Protein AF-A0A3E0G3W2-F1 (afdb_monomer_lite)

Secondary structure (DSSP, 8-state):
----------HHHHHHHHHHHHHHHHHHHHHHHHHHHHTTHHHHHHHHHHHHHHHHHHHHHHHHHH---SSHHHHHHHHHHTT-HHHHHHHHHHHHHHHHHHHHHHHT-

InterPro domains:
  IPR004841 Amino acid permease/SLC12A domain [PF00324] (14-109)

Organism: NCBI:txid1045776

Radius of gyration: 17.48 Å; chains: 1; bounding box: 50×32×47 Å

Structure (mmCIF, N/CA/C/O backbone):
data_AF-A0A3E0G3W2-F1
#
_entry.id   AF-A0A3E0G3W2-F1
#
loop_
_atom_site.group_PDB
_atom_site.id
_atom_site.type_symbol
_atom_site.label_atom_id
_atom_site.label_alt_id
_atom_site.label_comp_id
_atom_site.label_asym_id
_atom_site.label_entity_id
_atom_site.label_seq_id
_atom_site.pdbx_PDB_ins_code
_atom_site.Cartn_x
_atom_site.Cartn_y
_atom_site.Cartn_z
_atom_site.occupancy
_atom_site.B_iso_or_equiv
_atom_site.auth_seq_id
_atom_site.auth_comp_id
_atom_site.auth_asym_id
_atom_site.auth_atom_id
_atom_site.pdbx_PDB_model_num
ATOM 1 N N . MET A 1 1 ? 31.262 -1.899 -21.763 1.00 39.69 1 MET A N 1
ATOM 2 C CA . MET A 1 1 ? 30.064 -2.675 -21.377 1.00 39.69 1 MET A CA 1
ATOM 3 C C . MET A 1 1 ? 29.925 -2.551 -19.867 1.00 39.69 1 MET A C 1
ATOM 5 O O . MET A 1 1 ? 30.738 -3.160 -19.190 1.00 39.69 1 MET A O 1
ATOM 9 N N . PRO A 1 2 ? 29.044 -1.708 -19.306 1.00 46.97 2 PRO A N 1
ATOM 10 C CA . PRO A 1 2 ? 28.934 -1.631 -17.857 1.00 46.97 2 PRO A CA 1
ATOM 11 C C . PRO A 1 2 ? 28.135 -2.835 -17.357 1.00 46.97 2 PRO A C 1
ATOM 13 O O . PRO A 1 2 ? 26.959 -3.002 -17.671 1.00 46.97 2 PRO A O 1
ATOM 16 N N . HIS A 1 3 ? 28.809 -3.696 -16.604 1.00 48.78 3 HIS A N 1
ATOM 17 C CA . HIS A 1 3 ? 28.230 -4.827 -15.889 1.00 48.78 3 HIS A CA 1
ATOM 18 C C . HIS A 1 3 ? 27.481 -4.275 -14.669 1.00 48.78 3 HIS A C 1
ATOM 20 O O . HIS A 1 3 ? 28.005 -4.230 -13.559 1.00 48.78 3 HIS A O 1
ATOM 26 N N . GLY A 1 4 ? 26.271 -3.762 -14.885 1.00 43.81 4 GLY A N 1
ATOM 27 C CA . GLY A 1 4 ? 25.373 -3.422 -13.791 1.00 43.81 4 GLY A CA 1
ATOM 28 C C . GLY A 1 4 ? 24.823 -4.716 -13.211 1.00 43.81 4 GLY A C 1
ATOM 29 O O . GLY A 1 4 ? 24.019 -5.376 -13.867 1.00 43.81 4 GLY A O 1
ATOM 30 N N . LEU A 1 5 ? 25.253 -5.105 -12.009 1.00 53.09 5 LEU A N 1
ATOM 31 C CA . LEU A 1 5 ? 24.553 -6.129 -11.236 1.00 53.09 5 LEU A CA 1
ATOM 32 C C . LEU A 1 5 ? 23.165 -5.584 -10.875 1.00 53.09 5 LEU A C 1
ATOM 34 O O . LEU A 1 5 ? 22.947 -5.058 -9.786 1.00 53.09 5 LEU A O 1
ATOM 38 N N . ALA A 1 6 ? 22.217 -5.702 -11.801 1.00 59.34 6 ALA A N 1
ATOM 39 C CA . ALA A 1 6 ? 20.811 -5.683 -11.459 1.00 59.34 6 ALA A CA 1
ATOM 40 C C . ALA A 1 6 ? 20.597 -6.904 -10.562 1.00 59.34 6 ALA A C 1
ATOM 42 O O . ALA A 1 6 ? 20.596 -8.038 -11.042 1.00 59.34 6 ALA A O 1
ATOM 43 N N . GLY A 1 7 ? 20.513 -6.684 -9.249 1.00 59.12 7 GLY A N 1
ATOM 44 C CA . GLY A 1 7 ? 20.085 -7.714 -8.316 1.00 59.12 7 GLY A CA 1
ATOM 45 C C . GLY A 1 7 ? 18.689 -8.151 -8.733 1.00 59.12 7 GLY A C 1
ATOM 46 O O . GLY A 1 7 ? 17.712 -7.475 -8.426 1.00 59.12 7 GLY A O 1
ATOM 47 N N . GLN A 1 8 ? 18.600 -9.226 -9.514 1.00 72.31 8 GLN A N 1
ATOM 48 C CA . GLN A 1 8 ? 17.324 -9.781 -9.932 1.00 72.31 8 GLN A CA 1
ATOM 49 C C . GLN A 1 8 ? 16.636 -10.291 -8.671 1.00 72.31 8 GLN A C 1
ATOM 51 O O . GLN A 1 8 ? 17.065 -11.273 -8.065 1.00 72.31 8 GLN A O 1
ATOM 56 N N . LEU A 1 9 ? 15.597 -9.575 -8.246 1.00 77.31 9 LEU A N 1
ATOM 57 C CA . LEU A 1 9 ? 14.736 -10.024 -7.169 1.00 77.31 9 LEU A CA 1
ATOM 58 C C . LEU A 1 9 ? 14.037 -11.299 -7.630 1.00 77.31 9 LEU A C 1
ATOM 60 O O . LEU A 1 9 ? 13.444 -11.349 -8.708 1.00 77.31 9 LEU A O 1
ATOM 64 N N . ASN A 1 10 ? 14.101 -12.337 -6.804 1.00 87.75 10 ASN A N 1
ATOM 65 C CA . ASN A 1 10 ? 13.348 -13.557 -7.050 1.00 87.75 10 ASN A CA 1
ATOM 66 C C . ASN A 1 10 ? 11.844 -13.221 -7.058 1.00 87.75 10 ASN A C 1
ATOM 68 O O . ASN A 1 10 ? 11.397 -12.378 -6.277 1.00 87.75 10 ASN A O 1
ATOM 72 N N . SER A 1 11 ? 11.043 -13.907 -7.877 1.00 85.75 11 SER A N 1
ATOM 73 C CA . SER A 1 11 ? 9.580 -13.748 -7.926 1.00 85.75 11 SER A CA 1
ATOM 74 C C . SER A 1 11 ? 8.928 -13.773 -6.539 1.00 85.75 11 SER A C 1
ATOM 76 O O . SER A 1 11 ? 7.988 -13.025 -6.280 1.00 85.75 11 SER A O 1
ATOM 78 N N . ARG A 1 12 ? 9.471 -14.567 -5.605 1.00 90.25 12 ARG A N 1
ATOM 79 C CA . ARG A 1 12 ? 9.020 -14.589 -4.208 1.00 90.25 12 ARG A CA 1
ATOM 80 C C . ARG A 1 12 ? 9.307 -13.279 -3.467 1.00 90.25 12 ARG A C 1
ATOM 82 O O . ARG A 1 12 ? 8.462 -12.827 -2.705 1.00 90.25 12 ARG A O 1
ATOM 89 N N . GLN A 1 13 ? 10.476 -12.674 -3.664 1.00 91.06 13 GLN A N 1
ATOM 90 C CA . GLN A 1 13 ? 10.824 -11.389 -3.046 1.00 91.06 13 GLN A CA 1
ATOM 91 C C . GLN A 1 13 ? 9.943 -10.268 -3.599 1.00 91.06 13 GLN A C 1
ATOM 93 O O . GLN A 1 13 ? 9.449 -9.451 -2.829 1.00 91.06 13 GLN A O 1
ATOM 98 N N . LEU A 1 14 ? 9.676 -10.281 -4.907 1.00 87.06 14 LEU A N 1
ATOM 99 C CA . LEU A 1 14 ? 8.770 -9.322 -5.534 1.00 87.06 14 LEU A CA 1
ATOM 100 C C . LEU A 1 14 ? 7.334 -9.456 -4.999 1.00 87.06 14 LEU A C 1
ATOM 102 O O . LEU A 1 14 ? 6.711 -8.455 -4.654 1.00 87.06 14 LEU A O 1
ATOM 106 N N . ALA A 1 15 ? 6.836 -10.688 -4.847 1.00 88.75 15 ALA A N 1
ATOM 107 C CA . ALA A 1 15 ? 5.532 -10.941 -4.236 1.00 88.75 15 ALA A CA 1
ATOM 108 C C . ALA A 1 15 ? 5.474 -10.467 -2.774 1.00 88.75 15 ALA A C 1
ATOM 110 O O . ALA A 1 15 ? 4.497 -9.843 -2.374 1.00 88.75 15 ALA A O 1
ATOM 111 N N . MET A 1 16 ? 6.531 -10.702 -1.988 1.00 90.19 16 MET A N 1
ATOM 112 C CA . MET A 1 16 ? 6.611 -10.223 -0.603 1.00 90.19 16 MET A CA 1
ATOM 113 C C . MET A 1 16 ? 6.589 -8.694 -0.509 1.00 90.19 16 MET A C 1
ATOM 115 O O . MET A 1 16 ? 5.935 -8.161 0.382 1.00 90.19 16 MET A O 1
ATOM 119 N N . ILE A 1 17 ? 7.250 -7.987 -1.432 1.00 88.81 17 ILE A N 1
ATOM 120 C CA . ILE A 1 17 ? 7.198 -6.518 -1.507 1.00 88.81 17 ILE A CA 1
ATOM 121 C C . ILE A 1 17 ? 5.770 -6.052 -1.812 1.00 88.81 17 ILE A C 1
ATOM 123 O O . ILE A 1 17 ? 5.257 -5.168 -1.129 1.00 88.81 17 ILE A O 1
ATOM 127 N N . GLY A 1 18 ? 5.103 -6.680 -2.787 1.00 86.44 18 GLY A N 1
ATOM 128 C CA . GLY A 1 18 ? 3.717 -6.354 -3.135 1.00 86.44 18 GLY A CA 1
ATOM 129 C C . GLY A 1 18 ? 2.739 -6.597 -1.982 1.00 86.44 18 GLY A C 1
ATOM 130 O O . GLY A 1 18 ? 1.913 -5.738 -1.680 1.00 86.44 18 GLY A O 1
ATOM 131 N N . ILE A 1 19 ? 2.867 -7.733 -1.290 1.00 88.94 19 ILE A N 1
ATOM 132 C CA . ILE A 1 19 ? 2.045 -8.062 -0.116 1.00 88.94 19 ILE A CA 1
ATOM 133 C C . ILE A 1 19 ? 2.320 -7.079 1.030 1.00 88.94 19 ILE A C 1
ATOM 135 O O . ILE A 1 19 ? 1.378 -6.598 1.655 1.00 88.94 19 ILE A O 1
ATOM 139 N N . GLY A 1 20 ? 3.589 -6.747 1.285 1.00 86.88 20 GLY A N 1
ATOM 140 C CA . GLY A 1 20 ? 3.976 -5.777 2.311 1.00 86.88 20 GLY A CA 1
ATOM 141 C C . GLY A 1 20 ? 3.370 -4.394 2.066 1.00 86.88 20 GLY A C 1
ATOM 142 O O . GLY A 1 20 ? 2.782 -3.819 2.981 1.00 86.88 20 GLY A O 1
ATOM 143 N N . GLY A 1 21 ? 3.430 -3.907 0.823 1.00 82.62 21 GLY A N 1
ATOM 144 C CA . GLY A 1 21 ? 2.808 -2.640 0.430 1.00 82.62 21 GLY A CA 1
ATOM 145 C C . GLY A 1 21 ? 1.278 -2.660 0.524 1.00 82.62 21 GLY A C 1
ATOM 146 O O . GLY A 1 21 ? 0.681 -1.701 1.002 1.00 82.62 21 GLY A O 1
ATOM 147 N N . ALA A 1 22 ? 0.633 -3.765 0.131 1.00 83.50 22 ALA A N 1
ATOM 148 C CA . ALA A 1 22 ? -0.824 -3.901 0.209 1.00 83.50 22 ALA A CA 1
ATOM 149 C C . ALA A 1 22 ? -1.346 -3.950 1.656 1.00 83.50 22 ALA A C 1
ATOM 151 O O . ALA A 1 22 ? -2.415 -3.413 1.946 1.00 83.50 22 ALA A O 1
ATOM 152 N N . ILE A 1 23 ? -0.605 -4.592 2.564 1.00 86.00 23 ILE A N 1
ATOM 153 C CA . ILE A 1 23 ? -0.985 -4.675 3.977 1.00 86.00 23 ILE A CA 1
ATOM 154 C C . ILE A 1 23 ? -0.755 -3.331 4.683 1.00 86.00 23 ILE A C 1
ATOM 156 O O . ILE A 1 23 ? -1.656 -2.903 5.396 1.00 86.00 23 ILE A O 1
ATOM 160 N N . GLY A 1 24 ? 0.392 -2.676 4.446 1.00 78.50 24 GLY A N 1
ATOM 161 C CA . GLY A 1 24 ? 0.925 -1.457 5.085 1.00 78.50 24 GLY A CA 1
ATOM 162 C C . GLY A 1 24 ? -0.033 -0.548 5.879 1.00 78.50 24 GLY A C 1
ATOM 163 O O . GLY A 1 24 ? -0.666 -0.947 6.856 1.00 78.50 24 GLY A O 1
ATOM 164 N N . THR A 1 25 ? -0.096 0.736 5.531 1.00 75.00 25 THR A N 1
ATOM 165 C CA . THR A 1 25 ? -0.984 1.694 6.220 1.00 75.00 25 THR A CA 1
ATOM 166 C C . THR A 1 25 ? -2.434 1.645 5.755 1.00 75.00 25 THR A C 1
ATOM 168 O O . THR A 1 25 ? -3.316 2.216 6.400 1.00 75.00 25 THR A O 1
ATOM 171 N N . GLY A 1 26 ? -2.699 0.931 4.661 1.00 73.38 26 GLY A N 1
ATOM 172 C CA . GLY A 1 26 ? -4.040 0.751 4.120 1.00 73.38 26 GLY A CA 1
ATOM 173 C C . GLY A 1 26 ? -4.899 -0.193 4.956 1.00 73.38 26 GLY A C 1
ATOM 174 O O . GLY A 1 26 ? -6.070 0.103 5.185 1.00 73.38 26 GLY A O 1
ATOM 175 N N . LEU A 1 27 ? -4.347 -1.314 5.438 1.00 82.00 27 LEU A N 1
ATOM 176 C CA . LEU A 1 27 ? -5.140 -2.301 6.169 1.00 82.00 27 LEU A CA 1
ATOM 177 C C . LEU A 1 27 ? -5.259 -1.953 7.654 1.00 82.00 27 LEU A C 1
ATOM 179 O O . LEU A 1 27 ? -6.370 -1.942 8.161 1.00 82.00 27 LEU A O 1
ATOM 183 N N . PHE A 1 28 ? -4.173 -1.636 8.364 1.00 79.62 28 PHE A N 1
ATOM 184 C CA . PHE A 1 28 ? -4.242 -1.511 9.830 1.00 79.62 28 PHE A CA 1
ATOM 185 C C . PHE A 1 28 ? -4.734 -0.138 10.336 1.00 79.62 28 PHE A C 1
ATOM 187 O O . PHE A 1 28 ? -5.794 -0.100 10.974 1.00 79.62 28 PHE A O 1
ATOM 194 N N . PRO A 1 29 ? -4.069 1.001 10.049 1.00 79.06 29 PRO A N 1
ATOM 195 C CA . PRO A 1 29 ? -4.612 2.319 10.393 1.00 79.06 29 PRO A CA 1
ATOM 196 C C . PRO A 1 29 ? -5.954 2.583 9.700 1.00 79.06 29 PRO A C 1
ATOM 198 O O . PRO A 1 29 ? -6.910 3.021 10.340 1.00 79.06 29 PRO A O 1
ATOM 201 N N . GLY A 1 30 ? -6.036 2.257 8.404 1.00 77.00 30 GLY A N 1
ATOM 202 C CA . GLY A 1 30 ? -7.232 2.455 7.585 1.00 77.00 30 GLY A CA 1
ATOM 203 C C . GLY A 1 30 ? -8.446 1.669 8.084 1.00 77.00 30 GLY A C 1
ATOM 204 O O . GLY A 1 30 ? -9.511 2.260 8.273 1.00 77.00 30 GLY A O 1
ATOM 205 N N . SER A 1 31 ? -8.298 0.368 8.381 1.00 83.00 31 SER A N 1
ATOM 206 C CA . SER A 1 31 ? -9.421 -0.422 8.913 1.00 83.00 31 SER A CA 1
ATOM 207 C C . SER A 1 31 ? -9.841 0.030 10.299 1.00 83.00 31 SER A C 1
ATOM 209 O O . SER A 1 31 ? -11.027 -0.019 10.596 1.00 83.00 31 SER A O 1
ATOM 211 N N . THR A 1 32 ? -8.916 0.479 11.150 1.00 79.75 32 THR A N 1
ATOM 212 C CA . THR A 1 32 ? -9.272 0.928 12.506 1.00 79.75 32 THR A CA 1
ATOM 213 C C . THR A 1 32 ? -10.259 2.098 12.443 1.00 79.75 32 THR A C 1
ATOM 215 O O . THR A 1 32 ? -11.296 2.068 13.106 1.00 79.75 32 THR A O 1
ATOM 218 N N . LEU A 1 33 ? -9.990 3.071 11.566 1.00 79.06 33 LEU A N 1
ATOM 219 C CA . LEU A 1 33 ? -10.869 4.218 11.306 1.00 79.06 33 LEU A CA 1
ATOM 220 C C . LEU A 1 33 ? -12.162 3.825 10.574 1.00 79.06 33 LEU A C 1
ATOM 222 O O . LEU A 1 33 ? -13.241 4.343 10.864 1.00 79.06 33 LEU A O 1
ATOM 226 N N . ALA A 1 34 ? -12.075 2.913 9.605 1.00 81.62 34 ALA A N 1
ATOM 227 C CA . ALA A 1 34 ? -13.242 2.475 8.846 1.00 81.62 34 ALA A CA 1
ATOM 228 C C . ALA A 1 34 ? -14.212 1.657 9.715 1.00 81.62 34 ALA A C 1
ATOM 230 O O . ALA A 1 34 ? -15.420 1.885 9.683 1.00 81.62 34 ALA A O 1
ATOM 231 N N . ILE A 1 35 ? -13.699 0.742 10.541 1.00 85.31 35 ILE A N 1
ATOM 232 C CA . ILE A 1 35 ? -14.493 -0.086 11.456 1.00 85.31 35 ILE A CA 1
ATOM 233 C C . ILE A 1 35 ? -15.122 0.775 12.554 1.00 85.31 35 ILE A C 1
ATOM 235 O O . ILE A 1 35 ? -16.300 0.567 12.847 1.00 85.31 35 ILE A O 1
ATOM 239 N N . SER A 1 36 ? -14.404 1.758 13.119 1.00 82.19 36 SER A N 1
ATOM 240 C CA . SER A 1 36 ? -14.980 2.649 14.139 1.00 82.19 36 SER A CA 1
ATOM 241 C C . SER A 1 36 ? -16.169 3.453 13.611 1.00 82.19 36 SER A C 1
ATOM 243 O O . SER A 1 36 ? -17.103 3.722 14.361 1.00 82.19 36 SER A O 1
ATOM 245 N N . ASN A 1 37 ? -16.145 3.816 12.325 1.00 81.00 37 ASN A N 1
ATOM 246 C CA . ASN A 1 37 ? -17.171 4.663 11.721 1.00 81.00 37 ASN A CA 1
ATOM 247 C C . ASN A 1 37 ? -18.322 3.871 11.081 1.00 81.00 37 ASN A C 1
ATOM 249 O O . ASN A 1 37 ? -19.471 4.293 11.179 1.00 81.00 37 ASN A O 1
ATOM 253 N N . ALA A 1 38 ? -18.036 2.752 10.408 1.00 80.38 38 ALA A N 1
ATOM 254 C CA . ALA A 1 38 ? -19.005 2.031 9.573 1.00 80.38 38 ALA A CA 1
ATOM 255 C C . ALA A 1 38 ? -19.335 0.604 10.059 1.00 80.38 38 ALA A C 1
ATOM 257 O O . ALA A 1 38 ? -20.254 -0.029 9.530 1.00 80.38 38 ALA A O 1
ATOM 258 N N . GLY A 1 39 ? -18.625 0.073 11.060 1.00 81.75 39 GLY A N 1
ATOM 259 C CA . GLY A 1 39 ? -18.872 -1.268 11.597 1.00 81.75 39 GLY A CA 1
ATOM 260 C C . GLY A 1 39 ? -18.751 -2.370 10.534 1.00 81.75 39 GLY A C 1
ATOM 261 O O . GLY A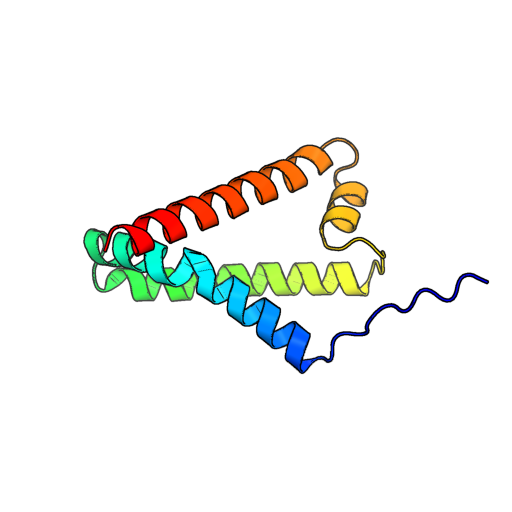 1 39 ? -17.791 -2.406 9.764 1.00 81.75 39 GLY A O 1
ATOM 262 N N . LEU A 1 40 ? -19.727 -3.285 10.471 1.00 83.69 40 LEU A N 1
ATOM 263 C CA . LEU A 1 40 ? -19.693 -4.451 9.572 1.00 83.69 40 LEU A CA 1
ATOM 264 C C . LEU A 1 40 ? -19.729 -4.074 8.075 1.00 83.69 40 LEU A C 1
ATOM 266 O O . LEU A 1 40 ? -19.253 -4.840 7.234 1.00 83.69 40 LEU A O 1
ATOM 270 N N . ALA A 1 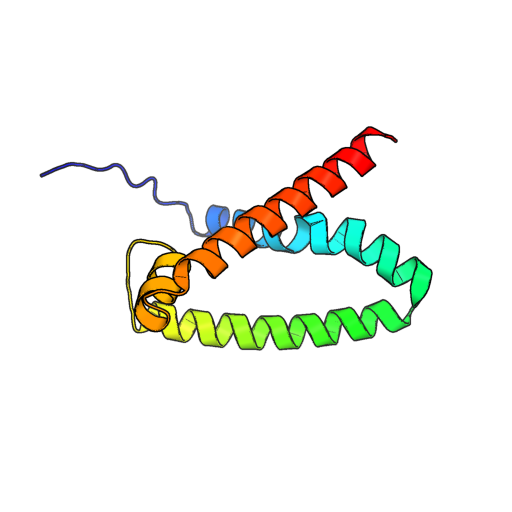41 ? -20.235 -2.882 7.732 1.00 86.56 41 ALA A N 1
ATOM 271 C CA . ALA A 1 41 ? -20.281 -2.393 6.352 1.00 86.56 41 ALA A CA 1
ATOM 272 C C . ALA A 1 41 ? -18.880 -2.207 5.734 1.00 86.56 41 ALA A C 1
ATOM 274 O O . ALA A 1 41 ? -18.729 -2.269 4.512 1.00 86.56 41 ALA A O 1
ATOM 275 N N . THR A 1 42 ? -17.842 -2.068 6.563 1.00 87.25 42 THR A N 1
ATOM 276 C CA . THR A 1 42 ? -16.440 -1.961 6.132 1.00 87.25 42 THR A CA 1
ATOM 277 C C . THR A 1 42 ? -15.979 -3.176 5.328 1.00 87.25 42 THR A C 1
ATOM 279 O O . THR A 1 42 ? -15.208 -3.024 4.385 1.00 87.25 42 THR A O 1
ATOM 282 N N . ILE A 1 43 ? -16.492 -4.376 5.622 1.00 87.62 43 ILE A N 1
ATOM 283 C CA . ILE A 1 43 ? -16.138 -5.596 4.877 1.00 87.62 43 ILE A CA 1
ATOM 284 C C . ILE A 1 43 ? -16.601 -5.485 3.419 1.00 87.62 43 ILE A C 1
ATOM 286 O O . ILE A 1 43 ? -15.842 -5.781 2.498 1.00 87.62 43 ILE A O 1
ATOM 290 N N . ILE A 1 44 ? -17.830 -5.009 3.204 1.00 89.94 44 ILE A N 1
ATOM 291 C CA . ILE A 1 44 ? -18.395 -4.823 1.861 1.00 89.94 44 ILE A CA 1
ATOM 292 C C . ILE A 1 44 ? -17.593 -3.760 1.102 1.00 89.94 44 ILE A C 1
ATOM 294 O O . ILE A 1 44 ? -17.251 -3.963 -0.063 1.00 89.94 44 ILE A O 1
ATOM 298 N N . ALA A 1 45 ? -17.234 -2.663 1.775 1.00 89.19 45 ALA A N 1
ATOM 299 C CA . ALA A 1 45 ? -16.387 -1.624 1.197 1.00 89.19 45 ALA A CA 1
ATOM 300 C C . ALA A 1 45 ? -15.003 -2.165 0.790 1.00 89.19 45 ALA A C 1
ATOM 302 O O . ALA A 1 45 ? -14.540 -1.866 -0.310 1.00 89.19 45 ALA A O 1
ATOM 303 N N . TYR A 1 46 ? -14.374 -3.011 1.614 1.00 88.25 46 TYR A N 1
ATOM 304 C CA . TYR A 1 46 ? -13.095 -3.653 1.285 1.00 88.25 46 TYR A CA 1
ATOM 305 C C . TYR A 1 46 ? -13.193 -4.564 0.062 1.00 88.25 46 TYR A C 1
ATOM 307 O O . TYR A 1 46 ? -12.320 -4.511 -0.803 1.00 88.25 46 TYR A O 1
ATOM 315 N N . VAL A 1 47 ? -14.251 -5.373 -0.042 1.00 91.50 47 VAL A N 1
ATOM 316 C CA . VAL A 1 47 ? -14.462 -6.249 -1.206 1.00 91.50 47 VAL A CA 1
ATOM 317 C C . VAL A 1 47 ? -14.641 -5.420 -2.480 1.00 91.50 47 VAL A C 1
ATOM 319 O O . VAL A 1 47 ? -14.006 -5.711 -3.494 1.00 91.50 47 VAL A O 1
ATOM 322 N N . LEU A 1 48 ? -15.449 -4.359 -2.429 1.00 93.25 48 LEU A N 1
ATOM 323 C CA . LEU A 1 48 ? -15.678 -3.479 -3.578 1.00 93.25 48 LEU A CA 1
ATOM 324 C C . LEU A 1 48 ? -14.406 -2.730 -3.997 1.00 93.25 48 LEU A C 1
ATOM 326 O O . LEU A 1 48 ? -14.051 -2.754 -5.175 1.00 93.25 48 LEU A O 1
ATOM 330 N N . CYS A 1 49 ? -13.683 -2.122 -3.052 1.00 90.62 49 CYS A N 1
ATOM 331 C CA . CYS A 1 49 ? -12.399 -1.476 -3.340 1.00 90.62 49 CYS A CA 1
ATOM 332 C C . CYS A 1 49 ? -11.371 -2.471 -3.886 1.00 90.62 49 CYS A C 1
ATOM 334 O O . CYS A 1 49 ? -10.655 -2.146 -4.830 1.00 90.62 49 CYS A O 1
ATOM 336 N N . GLY A 1 50 ? -11.318 -3.687 -3.337 1.00 90.81 50 GLY A N 1
ATOM 337 C CA . GLY A 1 50 ? -10.440 -4.750 -3.820 1.00 90.81 50 GLY A CA 1
ATOM 338 C C . GLY A 1 50 ? -10.733 -5.131 -5.271 1.00 90.81 50 GLY A C 1
ATOM 339 O O . GLY A 1 50 ? -9.806 -5.243 -6.068 1.00 90.81 50 GLY A O 1
ATOM 340 N N . LEU A 1 51 ? -12.008 -5.255 -5.650 1.00 95.44 51 LEU A N 1
ATOM 341 C CA . LEU A 1 51 ? -12.399 -5.519 -7.040 1.00 95.44 51 LEU A CA 1
ATOM 342 C C . LEU A 1 51 ? -11.970 -4.392 -7.985 1.00 95.44 51 LEU A C 1
ATOM 344 O O . LEU A 1 51 ? -11.412 -4.665 -9.046 1.00 95.44 51 LEU A O 1
ATOM 348 N N . VAL A 1 52 ? -12.177 -3.134 -7.593 1.00 94.94 52 VAL A N 1
ATOM 349 C CA . VAL A 1 52 ? -11.733 -1.981 -8.393 1.00 94.94 52 VAL A CA 1
ATOM 350 C C . VAL A 1 52 ? -10.207 -1.967 -8.526 1.00 94.94 52 VAL A C 1
ATOM 352 O O . VAL A 1 52 ? -9.686 -1.791 -9.627 1.00 94.94 52 VAL A O 1
ATOM 355 N N . ALA A 1 53 ? -9.482 -2.217 -7.434 1.00 91.12 53 ALA A N 1
ATOM 356 C CA . ALA A 1 53 ? -8.024 -2.293 -7.439 1.00 91.12 53 ALA A CA 1
ATOM 357 C C . ALA A 1 53 ? -7.505 -3.425 -8.339 1.00 91.12 53 ALA A C 1
ATOM 359 O O . ALA A 1 53 ? -6.521 -3.226 -9.049 1.00 91.12 53 ALA A O 1
ATOM 360 N N . LEU A 1 54 ? -8.183 -4.580 -8.367 1.00 93.00 54 LEU A N 1
ATOM 361 C CA . LEU A 1 54 ? -7.861 -5.666 -9.293 1.00 93.00 54 LEU A CA 1
ATOM 362 C C . LEU A 1 54 ? -8.009 -5.206 -10.743 1.00 93.00 54 LEU A C 1
ATOM 364 O O . LEU A 1 54 ? -7.074 -5.377 -11.515 1.00 93.00 54 LEU A O 1
ATOM 368 N N . VAL A 1 55 ? -9.128 -4.577 -11.110 1.00 95.44 55 VAL A N 1
ATOM 369 C CA . VAL A 1 55 ? -9.339 -4.081 -12.484 1.00 95.44 55 VAL A CA 1
ATOM 370 C C . VAL A 1 55 ? -8.240 -3.096 -12.896 1.00 95.44 55 VAL A C 1
ATOM 372 O O . VAL A 1 55 ? -7.698 -3.204 -13.995 1.00 95.44 55 VAL A O 1
ATOM 375 N N . ILE A 1 56 ? -7.854 -2.181 -12.003 1.00 91.94 56 ILE A N 1
ATOM 376 C CA . ILE A 1 56 ? -6.762 -1.230 -12.258 1.00 91.94 56 ILE A CA 1
ATOM 377 C C . ILE A 1 56 ? -5.423 -1.964 -12.420 1.00 91.94 56 ILE A C 1
ATOM 379 O O . ILE A 1 56 ? -4.676 -1.673 -13.351 1.00 91.94 56 ILE A O 1
ATOM 383 N N . ALA A 1 57 ? -5.118 -2.931 -11.551 1.00 90.06 57 ALA A N 1
ATOM 384 C CA . ALA A 1 57 ? -3.889 -3.717 -11.635 1.00 90.06 57 ALA A CA 1
ATOM 385 C C . ALA A 1 57 ? -3.809 -4.524 -12.940 1.00 90.06 57 ALA A C 1
ATOM 387 O O . ALA A 1 57 ? -2.747 -4.575 -13.556 1.00 90.06 57 ALA A O 1
ATOM 388 N N . TRP A 1 58 ? -4.926 -5.097 -13.394 1.00 91.88 58 TRP A N 1
ATOM 389 C CA . TRP A 1 58 ? -5.018 -5.784 -14.684 1.00 91.88 58 TRP A CA 1
ATOM 390 C C . TRP A 1 58 ? -4.708 -4.839 -15.850 1.00 91.88 58 TRP A C 1
ATOM 392 O O . TRP A 1 58 ? -3.843 -5.150 -16.667 1.00 91.88 58 TRP A O 1
ATOM 402 N N . ALA A 1 59 ? -5.323 -3.653 -15.877 1.00 90.06 59 ALA A N 1
ATOM 403 C CA . ALA A 1 59 ? -5.042 -2.647 -16.902 1.00 90.06 59 ALA A CA 1
ATOM 404 C C . ALA A 1 59 ? -3.570 -2.188 -16.885 1.00 90.06 59 ALA A C 1
ATOM 406 O O . ALA A 1 59 ? -2.951 -2.017 -17.934 1.00 90.06 59 ALA A O 1
ATOM 407 N N . LEU A 1 60 ? -2.977 -2.032 -15.697 1.00 86.12 60 LEU A N 1
ATOM 408 C CA . LEU A 1 60 ? -1.560 -1.687 -15.555 1.00 86.12 60 LEU A CA 1
ATOM 409 C C . LEU A 1 60 ? -0.642 -2.794 -16.082 1.00 86.12 60 LEU A C 1
ATOM 411 O O . LEU A 1 60 ? 0.355 -2.493 -16.737 1.00 86.12 60 LEU A O 1
ATOM 415 N N . VAL A 1 61 ? -0.966 -4.063 -15.826 1.00 86.81 61 VAL A N 1
ATOM 416 C CA . VAL A 1 61 ? -0.195 -5.198 -16.352 1.00 86.81 61 VAL A CA 1
ATOM 417 C C . VAL A 1 61 ? -0.240 -5.220 -17.878 1.00 86.81 61 VAL A C 1
ATOM 419 O O . VAL A 1 61 ? 0.808 -5.390 -18.498 1.00 86.81 61 VAL A O 1
ATOM 422 N N . GLU A 1 62 ? -1.403 -4.985 -18.490 1.00 88.69 62 GLU A N 1
ATOM 423 C CA . GLU A 1 62 ? -1.512 -4.886 -19.951 1.00 88.69 62 GLU A CA 1
ATOM 424 C C . GLU A 1 62 ? -0.601 -3.784 -20.513 1.00 88.69 62 GLU A C 1
ATOM 426 O O . GLU A 1 62 ? 0.138 -4.024 -21.469 1.00 88.69 62 GLU A O 1
ATOM 431 N N . MET A 1 63 ? -0.560 -2.608 -19.877 1.00 86.06 63 MET A N 1
ATOM 432 C CA . MET A 1 63 ? 0.333 -1.516 -20.287 1.00 86.06 63 MET A CA 1
ATOM 433 C C . MET A 1 63 ? 1.818 -1.881 -20.152 1.00 86.06 63 MET A C 1
ATOM 435 O O . MET A 1 63 ? 2.603 -1.594 -21.056 1.00 86.06 63 MET A O 1
ATOM 439 N N . VAL A 1 64 ? 2.207 -2.541 -19.057 1.00 83.81 64 VAL A N 1
ATOM 440 C CA . VAL A 1 64 ? 3.596 -2.979 -18.818 1.00 83.81 64 VAL A CA 1
ATOM 441 C C . VAL A 1 64 ? 4.040 -4.023 -19.847 1.00 83.81 64 VAL A C 1
ATOM 443 O O . VAL A 1 64 ? 5.185 -3.993 -20.295 1.00 83.81 64 VAL A O 1
ATOM 446 N N . VAL A 1 65 ? 3.145 -4.930 -20.253 1.00 84.12 65 VAL A N 1
ATOM 447 C CA . VAL A 1 65 ? 3.444 -5.947 -21.275 1.00 84.12 65 VAL A CA 1
ATOM 448 C C . VAL A 1 65 ? 3.689 -5.305 -22.642 1.00 84.12 65 VAL A C 1
ATOM 450 O O . VAL A 1 65 ? 4.589 -5.735 -23.365 1.00 84.12 65 VAL A O 1
ATOM 453 N N . VAL A 1 66 ? 2.920 -4.273 -23.001 1.00 83.31 66 VAL A N 1
ATOM 454 C CA . VAL A 1 66 ? 3.055 -3.593 -24.299 1.00 83.31 66 VAL A CA 1
ATOM 455 C C . VAL A 1 66 ? 4.238 -2.616 -24.304 1.00 83.31 66 VAL A C 1
ATOM 457 O O . VAL A 1 66 ? 4.875 -2.434 -25.345 1.00 83.31 66 VAL A O 1
ATOM 460 N N . HIS A 1 67 ? 4.554 -1.966 -23.180 1.00 76.75 67 HIS A N 1
ATOM 461 C CA . HIS A 1 67 ? 5.610 -0.951 -23.072 1.00 76.75 67 HIS A CA 1
ATOM 462 C C . HIS A 1 67 ? 6.627 -1.320 -21.989 1.00 76.75 67 HIS A C 1
ATOM 464 O O . HIS A 1 67 ? 6.498 -0.958 -20.819 1.00 76.75 67 HIS A O 1
ATOM 470 N N . HIS A 1 68 ? 7.683 -2.021 -22.405 1.00 68.94 68 HIS A N 1
ATOM 471 C CA . HIS A 1 68 ? 8.749 -2.470 -21.515 1.00 68.94 68 HIS A CA 1
ATOM 472 C C . HIS A 1 68 ? 9.786 -1.350 -21.306 1.00 68.94 68 HIS A C 1
ATOM 474 O O . HIS A 1 68 ? 10.825 -1.312 -21.965 1.00 68.94 68 HIS A O 1
ATOM 480 N N . GLU A 1 69 ? 9.500 -0.408 -20.405 1.00 68.81 69 GLU A N 1
ATOM 481 C CA . GLU A 1 69 ? 10.435 0.667 -20.045 1.00 68.81 69 GLU A CA 1
ATOM 482 C C . GLU A 1 69 ? 11.101 0.423 -18.682 1.00 68.81 69 GLU A C 1
ATOM 484 O O . GLU A 1 69 ? 10.453 0.121 -17.677 1.00 68.81 69 GLU A O 1
ATOM 489 N N . ALA A 1 70 ? 12.427 0.579 -18.631 1.00 58.41 70 ALA A N 1
ATOM 490 C CA . ALA A 1 70 ? 13.198 0.482 -17.397 1.00 58.41 70 ALA A CA 1
ATOM 491 C C . ALA A 1 70 ? 13.057 1.780 -16.578 1.00 58.41 70 ALA A C 1
ATOM 493 O O . ALA A 1 70 ? 13.874 2.688 -16.697 1.00 58.41 70 ALA A O 1
ATOM 494 N N . GLY A 1 71 ? 12.008 1.879 -15.754 1.00 64.50 71 GLY A N 1
ATOM 495 C CA . GLY A 1 71 ? 11.809 3.050 -14.884 1.00 64.50 71 GLY A CA 1
ATOM 496 C C . GLY A 1 71 ? 10.593 3.014 -13.950 1.00 64.50 71 GLY A C 1
ATOM 497 O O . GLY A 1 71 ? 10.153 4.064 -13.483 1.00 64.50 71 GLY A O 1
ATOM 498 N N . ALA A 1 72 ? 10.063 1.819 -13.655 1.00 70.62 72 ALA A N 1
ATOM 499 C CA . ALA A 1 72 ? 8.836 1.608 -12.875 1.00 7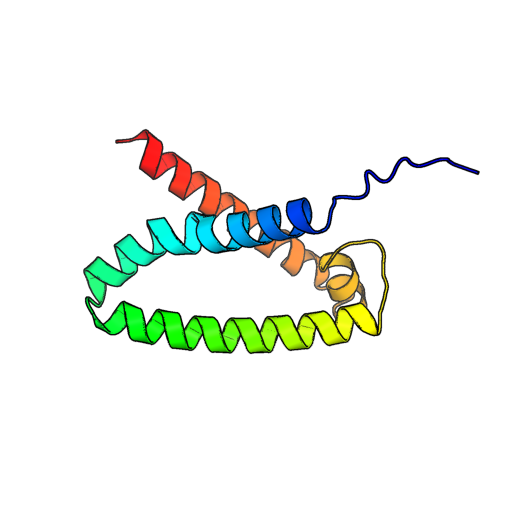0.62 72 ALA A CA 1
ATOM 500 C C . ALA A 1 72 ? 7.608 2.337 -13.467 1.00 70.62 72 ALA A C 1
ATOM 502 O O . ALA A 1 72 ? 7.665 2.916 -14.552 1.00 70.62 72 ALA A O 1
ATOM 503 N N . PHE A 1 73 ? 6.471 2.317 -12.763 1.00 71.12 73 PHE A N 1
ATOM 504 C CA . PHE A 1 73 ? 5.236 2.968 -13.227 1.00 71.12 73 PHE A CA 1
ATOM 505 C C . PHE A 1 73 ? 5.404 4.471 -13.513 1.00 71.12 73 PHE A C 1
ATOM 507 O O . PHE A 1 73 ? 4.667 5.023 -14.323 1.00 71.12 73 PHE A O 1
ATOM 514 N N . GLY A 1 74 ? 6.406 5.120 -12.908 1.00 72.44 74 GLY A N 1
ATOM 515 C CA . GLY A 1 74 ? 6.745 6.519 -13.168 1.00 72.44 74 GLY A CA 1
ATOM 516 C C . GLY A 1 74 ? 7.225 6.786 -14.596 1.00 72.44 74 GLY A C 1
ATOM 517 O O . GLY A 1 74 ? 6.903 7.839 -15.135 1.00 72.44 74 GLY A O 1
ATOM 518 N N . ALA A 1 75 ? 7.925 5.844 -15.239 1.00 73.81 75 ALA A N 1
ATOM 519 C CA . ALA A 1 75 ? 8.328 5.981 -16.644 1.00 73.81 75 ALA A CA 1
ATOM 520 C C . ALA A 1 75 ? 7.127 5.880 -17.593 1.00 73.81 75 ALA A C 1
ATOM 522 O O . ALA A 1 75 ? 6.970 6.710 -18.486 1.00 73.81 75 ALA A O 1
ATOM 523 N N . ILE A 1 76 ? 6.213 4.941 -17.321 1.00 73.62 76 ILE A N 1
ATOM 524 C CA . ILE A 1 76 ? 4.947 4.816 -18.058 1.00 73.62 76 ILE A CA 1
ATOM 525 C C . ILE A 1 76 ? 4.120 6.095 -17.880 1.00 73.62 76 ILE A C 1
ATOM 527 O O . ILE A 1 76 ? 3.659 6.679 -18.859 1.00 73.62 76 ILE A O 1
ATOM 531 N N . ALA A 1 77 ? 3.993 6.586 -16.644 1.00 74.75 77 ALA A N 1
ATOM 532 C CA . ALA A 1 77 ? 3.315 7.843 -16.357 1.00 74.75 77 ALA A CA 1
ATOM 533 C C . ALA A 1 77 ? 3.972 9.015 -17.099 1.00 74.75 77 ALA A C 1
ATOM 535 O O . ALA A 1 77 ? 3.275 9.770 -17.759 1.00 74.75 77 ALA A O 1
ATOM 536 N N . HIS A 1 78 ? 5.299 9.140 -17.074 1.00 72.38 78 HIS A N 1
ATOM 537 C CA . HIS A 1 78 ? 6.011 10.207 -17.777 1.00 72.38 78 HIS A CA 1
ATOM 538 C C . HIS A 1 78 ? 5.819 10.142 -19.295 1.00 72.38 78 HIS A C 1
ATOM 540 O O . HIS A 1 78 ? 5.710 11.181 -19.939 1.00 72.38 78 HIS A O 1
ATOM 546 N N . ARG A 1 79 ? 5.725 8.949 -19.884 1.00 71.81 79 ARG A N 1
ATOM 547 C CA . ARG A 1 79 ? 5.503 8.797 -21.324 1.00 71.81 79 ARG A CA 1
ATOM 548 C C . ARG A 1 79 ? 4.098 9.203 -21.768 1.00 71.81 79 ARG A C 1
ATOM 550 O O . ARG A 1 79 ? 3.946 9.772 -22.843 1.00 71.81 79 ARG A O 1
ATOM 557 N N . TYR A 1 80 ? 3.081 8.908 -20.961 1.00 71.81 80 TYR A N 1
ATOM 558 C CA . TYR A 1 80 ? 1.691 9.244 -21.290 1.00 71.81 80 TYR A CA 1
ATOM 559 C C . TYR A 1 80 ? 1.263 10.634 -20.806 1.00 71.81 80 TYR A C 1
ATOM 561 O O . TYR A 1 80 ? 0.342 11.216 -21.374 1.00 71.81 80 TYR A O 1
ATOM 569 N N . LEU A 1 81 ? 1.904 11.163 -19.762 1.00 73.19 81 LEU A N 1
ATOM 570 C CA . LEU A 1 81 ? 1.522 12.417 -19.103 1.00 73.19 81 LEU A CA 1
ATOM 571 C C . LEU A 1 81 ? 2.518 13.563 -19.339 1.00 73.19 81 LEU A C 1
ATOM 573 O O . LEU A 1 81 ? 2.224 14.680 -18.917 1.00 73.19 81 LEU A O 1
ATOM 577 N N . ASP A 1 82 ? 3.656 13.296 -19.993 1.00 67.19 82 ASP A N 1
ATOM 578 C CA . ASP A 1 82 ? 4.723 14.220 -20.420 1.00 67.19 82 ASP A CA 1
ATOM 579 C C . ASP A 1 82 ? 5.121 15.256 -19.341 1.00 67.19 82 ASP A C 1
ATOM 581 O O . ASP A 1 82 ? 6.036 15.015 -18.557 1.00 67.19 82 ASP A O 1
ATOM 585 N N . GLY A 1 83 ? 4.388 16.370 -19.206 1.00 64.25 83 GLY A N 1
ATOM 586 C CA . GLY A 1 83 ? 4.609 17.417 -18.193 1.00 64.25 83 GLY A CA 1
ATOM 587 C C . GLY A 1 83 ? 3.959 17.210 -16.811 1.00 64.25 83 GLY A C 1
ATOM 588 O O . GLY A 1 83 ? 4.301 17.925 -15.870 1.00 64.25 83 GLY A O 1
ATOM 589 N N . TRP A 1 84 ? 3.042 16.250 -16.638 1.00 64.88 84 TRP A N 1
ATOM 590 C CA . TRP A 1 84 ? 2.340 15.999 -15.359 1.00 64.88 84 TRP A CA 1
ATOM 591 C C . TRP A 1 84 ? 2.974 14.878 -14.525 1.00 64.88 84 TRP A C 1
ATOM 593 O O . TRP A 1 84 ? 2.478 14.542 -13.449 1.00 64.88 84 TRP A O 1
ATOM 603 N N . ALA A 1 85 ? 4.106 14.327 -14.968 1.00 66.06 85 ALA A N 1
ATOM 604 C CA . ALA A 1 85 ? 4.847 13.293 -14.244 1.00 66.06 85 ALA A CA 1
ATOM 605 C C . ALA A 1 85 ? 5.240 13.719 -12.812 1.00 66.06 85 ALA A C 1
ATOM 607 O O . ALA A 1 85 ? 5.337 12.884 -11.912 1.00 66.06 85 ALA A O 1
ATOM 608 N N . GLY A 1 86 ? 5.384 15.028 -12.569 1.00 65.50 86 GLY A N 1
ATOM 609 C CA . GLY A 1 86 ? 5.605 15.585 -11.232 1.00 65.50 86 GLY A CA 1
ATOM 610 C C . GLY A 1 86 ? 4.480 15.272 -10.236 1.00 65.50 86 GLY A C 1
ATOM 611 O O . GLY A 1 86 ? 4.759 15.079 -9.054 1.00 65.50 86 GLY A O 1
ATOM 612 N N . PHE A 1 87 ? 3.230 15.128 -10.693 1.00 75.88 87 PHE A N 1
ATOM 613 C CA . PHE A 1 87 ? 2.108 14.736 -9.830 1.00 75.88 87 PHE A CA 1
ATOM 614 C C . PHE A 1 87 ? 2.192 13.276 -9.390 1.00 75.88 87 PHE A C 1
ATOM 616 O O . PHE A 1 87 ? 1.815 12.961 -8.263 1.00 75.88 87 PHE A O 1
ATOM 623 N N . TYR A 1 88 ? 2.732 12.394 -10.236 1.00 80.81 88 TYR A N 1
ATOM 624 C CA . TYR A 1 88 ? 2.990 11.009 -9.847 1.00 80.81 88 TYR A CA 1
ATOM 625 C C . TYR A 1 88 ? 4.010 10.955 -8.704 1.00 80.81 88 TYR A C 1
ATOM 627 O O . TYR A 1 88 ? 3.770 10.306 -7.686 1.00 80.81 88 TYR A O 1
ATOM 635 N N . TRP A 1 89 ? 5.112 11.703 -8.828 1.00 82.44 89 TRP A N 1
ATOM 636 C CA . TRP A 1 89 ? 6.118 11.797 -7.770 1.00 82.44 89 TRP A CA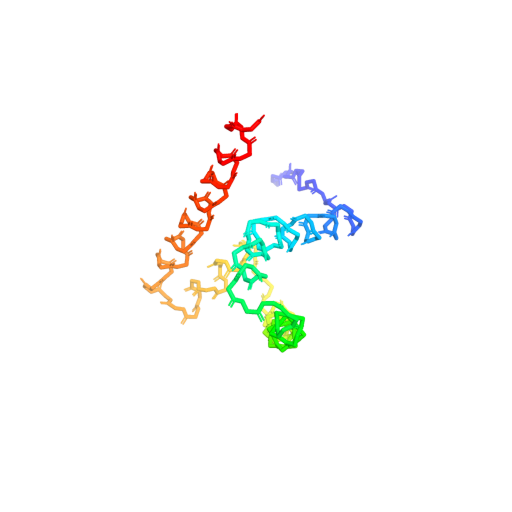 1
ATOM 637 C C . TRP A 1 89 ? 5.560 12.438 -6.490 1.00 82.44 89 TRP A C 1
ATOM 639 O O . TRP A 1 89 ? 5.757 11.900 -5.402 1.00 82.44 89 TRP A O 1
ATOM 649 N N . ALA A 1 90 ? 4.802 13.532 -6.606 1.00 85.12 90 ALA A N 1
ATOM 650 C CA . ALA A 1 90 ? 4.168 14.178 -5.457 1.00 85.12 90 ALA A CA 1
ATOM 651 C C . ALA A 1 90 ? 3.190 13.237 -4.731 1.00 85.12 90 ALA A C 1
ATOM 653 O O . ALA A 1 90 ? 3.175 13.192 -3.502 1.00 85.12 90 ALA A O 1
ATOM 654 N N . GLY A 1 91 ? 2.426 12.434 -5.477 1.00 86.06 91 GLY A N 1
ATOM 655 C CA . GLY A 1 91 ? 1.552 11.408 -4.910 1.00 86.06 91 GLY A CA 1
ATOM 656 C C . GLY A 1 91 ? 2.320 10.365 -4.093 1.00 86.06 91 GLY A C 1
ATOM 657 O O . GLY A 1 91 ? 1.884 10.011 -3.000 1.00 86.06 91 GLY A O 1
ATOM 658 N N . GLN A 1 92 ? 3.492 9.930 -4.568 1.00 84.31 92 GLN A N 1
ATOM 659 C CA . GLN A 1 92 ? 4.360 9.012 -3.818 1.00 84.31 92 GLN A CA 1
ATOM 660 C C . GLN A 1 92 ? 4.894 9.651 -2.529 1.00 84.31 92 GLN A C 1
ATOM 662 O O . GLN A 1 92 ? 4.895 9.007 -1.484 1.00 84.31 92 GLN A O 1
ATOM 667 N N . VAL A 1 9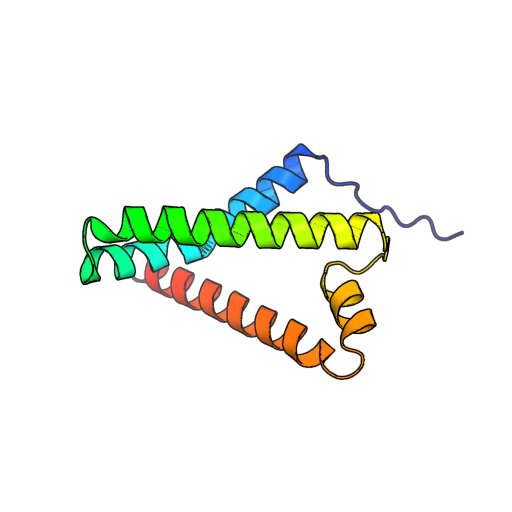3 ? 5.283 10.930 -2.563 1.00 89.62 93 VAL A N 1
ATOM 668 C CA . VAL A 1 93 ? 5.721 11.658 -1.357 1.00 89.62 93 VAL A CA 1
ATOM 669 C C . VAL A 1 93 ? 4.599 11.743 -0.321 1.00 89.62 93 VAL A C 1
ATOM 671 O O . VAL A 1 93 ? 4.835 11.509 0.864 1.00 89.62 93 VAL A O 1
ATOM 674 N N . ILE A 1 94 ? 3.370 12.034 -0.757 1.00 89.62 94 ILE A N 1
ATOM 675 C CA . ILE A 1 94 ? 2.198 12.075 0.128 1.00 89.62 94 ILE A CA 1
ATOM 676 C C . ILE A 1 94 ? 1.918 10.687 0.719 1.00 89.62 94 ILE A C 1
ATOM 678 O O . ILE A 1 94 ? 1.660 10.581 1.919 1.00 89.62 94 ILE A O 1
ATOM 682 N N . ALA A 1 95 ? 2.008 9.629 -0.092 1.00 87.25 95 ALA A N 1
ATOM 683 C CA . ALA A 1 95 ? 1.812 8.255 0.364 1.00 87.25 95 ALA A CA 1
ATOM 684 C C . ALA A 1 95 ? 2.820 7.870 1.462 1.00 87.25 95 ALA A C 1
ATOM 686 O O . ALA A 1 95 ? 2.406 7.426 2.533 1.00 87.25 95 ALA A O 1
ATOM 687 N N . VAL A 1 96 ? 4.113 8.143 1.247 1.00 89.69 96 VAL A N 1
ATOM 688 C CA . VAL A 1 96 ? 5.171 7.914 2.249 1.00 89.69 96 VAL A CA 1
ATOM 689 C C . VAL A 1 96 ? 4.933 8.752 3.509 1.00 89.69 96 VAL A C 1
ATOM 691 O O . VAL A 1 96 ? 5.116 8.267 4.624 1.00 89.69 96 VAL A O 1
ATOM 694 N N . GLY A 1 97 ? 4.463 9.995 3.370 1.00 90.44 97 GLY A N 1
ATOM 695 C CA . GLY A 1 97 ? 4.052 10.812 4.515 1.00 90.44 97 GLY A CA 1
ATOM 696 C C . GLY A 1 97 ? 2.969 10.132 5.363 1.00 90.44 97 GLY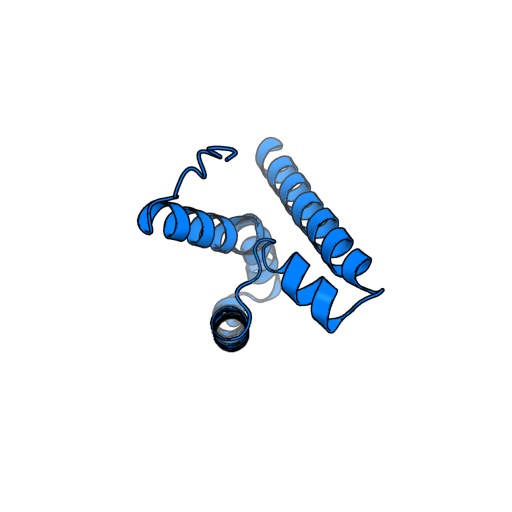 A C 1
ATOM 697 O O . GLY A 1 97 ? 3.063 10.118 6.591 1.00 90.44 97 GLY A O 1
ATOM 698 N N . GLY A 1 98 ? 1.984 9.500 4.718 1.00 87.94 98 GLY A N 1
ATOM 699 C CA . GLY A 1 98 ? 0.968 8.686 5.390 1.00 87.94 98 GLY A CA 1
ATOM 700 C C . GLY A 1 98 ? 1.553 7.485 6.142 1.00 87.94 98 GLY A C 1
ATOM 701 O O . GLY A 1 98 ? 1.123 7.189 7.259 1.00 87.94 98 GLY A O 1
ATOM 702 N N . GLU A 1 99 ? 2.571 6.832 5.577 1.00 88.75 99 GLU A N 1
ATOM 703 C CA . GLU A 1 99 ? 3.313 5.745 6.234 1.00 88.75 99 GLU A CA 1
ATOM 704 C C . GLU A 1 99 ? 4.016 6.200 7.514 1.00 88.75 99 GLU A C 1
ATOM 706 O O . GLU A 1 99 ? 3.912 5.538 8.551 1.00 88.75 99 GLU A O 1
ATOM 711 N N . VAL A 1 100 ? 4.653 7.371 7.476 1.00 90.25 100 VAL A N 1
ATOM 712 C CA . VAL A 1 100 ? 5.327 7.964 8.640 1.00 90.25 100 VAL A CA 1
ATOM 713 C C . VAL A 1 100 ? 4.331 8.331 9.743 1.00 90.25 100 VAL A C 1
ATOM 715 O O . VAL A 1 100 ? 4.600 8.068 10.915 1.00 90.25 100 VAL A O 1
ATOM 718 N N . ILE A 1 101 ? 3.170 8.898 9.394 1.00 88.69 101 ILE A N 1
ATOM 719 C CA . ILE A 1 101 ? 2.128 9.243 10.377 1.00 88.69 101 ILE A CA 1
ATOM 720 C C . ILE A 1 101 ? 1.632 7.985 11.090 1.00 88.69 101 ILE A C 1
ATOM 722 O O . ILE A 1 101 ? 1.562 7.964 12.319 1.00 88.69 101 ILE A O 1
ATOM 726 N N . ALA A 1 102 ? 1.332 6.922 10.343 1.00 85.56 102 ALA A N 1
ATOM 727 C CA . ALA A 1 102 ? 0.891 5.665 10.934 1.00 85.56 102 ALA A CA 1
ATOM 728 C C . ALA A 1 102 ? 1.954 5.051 11.856 1.00 85.56 102 ALA A C 1
ATOM 730 O O . ALA A 1 102 ? 1.623 4.614 12.956 1.00 85.56 102 ALA A O 1
ATOM 731 N N . ALA A 1 103 ? 3.226 5.057 11.444 1.00 87.81 103 ALA A N 1
ATOM 732 C CA . ALA A 1 103 ? 4.329 4.605 12.290 1.00 87.81 103 ALA A CA 1
ATOM 733 C C . ALA A 1 103 ? 4.417 5.426 13.588 1.00 87.81 103 ALA A C 1
ATOM 735 O O . ALA A 1 103 ? 4.581 4.860 14.667 1.00 87.81 103 ALA A O 1
ATOM 736 N N . GLY A 1 104 ? 4.231 6.746 13.495 1.00 87.69 104 GLY A N 1
ATOM 737 C CA . GLY A 1 104 ? 4.160 7.638 14.650 1.00 87.69 104 GLY A CA 1
ATOM 738 C C . GLY A 1 104 ? 3.017 7.294 15.608 1.00 87.69 104 GLY A C 1
ATOM 739 O O . GLY A 1 104 ? 3.241 7.268 16.815 1.00 87.69 104 GLY A O 1
ATOM 740 N N . MET A 1 105 ? 1.826 6.967 15.093 1.00 85.81 105 MET A N 1
ATOM 741 C CA . MET A 1 105 ? 0.709 6.512 15.934 1.00 85.81 105 MET A CA 1
ATOM 742 C C . MET A 1 105 ? 1.056 5.224 16.685 1.00 85.81 105 MET A C 1
ATOM 744 O O . MET A 1 105 ? 0.739 5.110 17.862 1.00 85.81 105 MET A O 1
ATOM 748 N N . TYR A 1 106 ? 1.720 4.266 16.032 1.00 83.88 106 TYR A N 1
ATOM 749 C CA . TYR A 1 106 ? 2.095 3.005 16.676 1.00 83.88 106 TYR A CA 1
ATOM 750 C C . TYR A 1 106 ? 3.174 3.161 17.748 1.00 83.88 106 TYR A C 1
ATOM 752 O O . TYR A 1 106 ? 3.162 2.397 18.700 1.00 83.88 106 TYR A O 1
ATOM 760 N N . LEU A 1 107 ? 4.081 4.134 17.617 1.00 90.38 107 LEU A N 1
ATOM 761 C CA . LEU A 1 107 ? 5.141 4.395 18.601 1.00 90.38 107 LEU A CA 1
ATOM 762 C C . LEU A 1 107 ? 4.651 5.117 19.867 1.00 90.38 107 LEU A C 1
ATOM 764 O O . LEU A 1 107 ? 5.381 5.176 20.853 1.00 90.38 107 LEU A O 1
ATOM 768 N N . GLN A 1 108 ? 3.463 5.726 19.824 1.00 82.19 108 GLN A N 1
ATOM 769 C CA . GLN A 1 108 ? 2.853 6.402 20.976 1.00 82.19 108 GLN A CA 1
ATOM 770 C C . GLN A 1 108 ? 2.130 5.440 21.932 1.00 82.19 108 GLN A C 1
ATOM 772 O O . GLN A 1 108 ? 1.761 5.858 23.031 1.00 82.19 108 GLN A O 1
ATOM 777 N N . TYR A 1 109 ? 1.935 4.186 21.519 1.00 59.50 109 TYR A N 1
ATOM 778 C CA . TYR A 1 109 ? 1.402 3.092 22.331 1.00 59.50 109 TYR A CA 1
ATOM 779 C C . TYR A 1 109 ? 2.528 2.145 22.748 1.00 59.50 109 TYR A C 1
ATOM 781 O O . TYR A 1 109 ? 2.456 1.641 23.891 1.00 59.50 109 TYR A O 1
#

Foldseek 3Di:
DDPPPPVPDDPVNVVVVVVCVVCACCPPVVVVVVCVVPNPCVVVVVVVVVVVVVVVVVVVVVLCVVDVDDDPVLVVCCVVVVVCSVVVVVVVVVVVVSRVVVVVVVVVD

Sequence (109 aa):
MPHGLAGQLNSRQLAMIGIGGAIGTGLFPGSTLAISNAGLATIIAYVLCGLVALVIAWALVEMVVVHHEAGAFGAIAHRYLDGWAGFYWAGQVIAVGGEVIAAGMYLQY

pLDDT: mean 80.41, std 11.52, range [39.69, 95.44]